Protein AF-A0A366HBF9-F1 (afdb_monomer)

Secondary structure (DSSP, 8-state):
--THHHHHHHT--------------HHHHHHHHHHHHHHHHHHHHHHHHHHHIIIIIS--HHHHHHHHHH---SS-HHHHHHHHHHHHHHHHHHHHHTTTHHHHHHHHHHHHHHHHHHHHHH-GGGGG-TTSHHHHHHHHHHHHHHHHSS-GGG--

Nearest PDB structures (foldseek):
  7f73-assembly1_B  TM=4.034E-01  e=8.571E+00  Anaplasma marginale
  6h7w-assembly1_B  TM=2.032E-01  e=6.345E+00  Thermochaetoides thermophila DSM 1495

Structure (mmCIF, N/CA/C/O backbone):
data_AF-A0A366HBF9-F1
#
_entry.id   AF-A0A366HBF9-F1
#
loop_
_atom_site.group_PDB
_atom_site.id
_atom_site.type_symbol
_atom_site.label_atom_id
_atom_site.label_alt_id
_atom_site.label_comp_id
_atom_site.label_asym_id
_atom_site.label_entity_id
_atom_site.label_seq_id
_atom_site.pdbx_PDB_ins_code
_atom_site.Cartn_x
_atom_site.Cartn_y
_atom_site.Cartn_z
_atom_site.occupancy
_atom_site.B_iso_or_equiv
_atom_site.auth_seq_id
_atom_site.auth_comp_id
_atom_site.auth_asym_id
_atom_site.auth_atom_id
_atom_site.pdbx_PDB_model_num
ATOM 1 N N . MET A 1 1 ? -0.255 -16.931 74.070 1.00 48.09 1 MET A N 1
ATOM 2 C CA . MET A 1 1 ? -0.529 -16.199 72.813 1.00 48.09 1 MET A CA 1
ATOM 3 C C . MET A 1 1 ? 0.127 -16.975 71.687 1.00 48.09 1 MET A C 1
ATOM 5 O O . MET A 1 1 ? 1.328 -17.180 71.747 1.00 48.09 1 MET A O 1
ATOM 9 N N . ASN A 1 2 ? -0.665 -17.539 70.773 1.00 42.59 2 ASN A N 1
ATOM 10 C CA . ASN A 1 2 ? -0.193 -18.526 69.800 1.00 42.59 2 ASN A CA 1
ATOM 11 C C . ASN A 1 2 ? 0.213 -17.827 68.491 1.00 42.59 2 ASN A C 1
ATOM 13 O O . ASN A 1 2 ? -0.637 -17.283 67.788 1.00 42.59 2 ASN A O 1
ATOM 17 N N . THR A 1 3 ? 1.511 -17.844 68.185 1.00 51.62 3 THR A N 1
ATOM 18 C CA . THR A 1 3 ? 2.167 -17.200 67.029 1.00 51.62 3 THR A CA 1
ATOM 19 C C . THR A 1 3 ? 1.654 -17.707 65.672 1.00 51.62 3 THR A C 1
ATOM 21 O O . THR A 1 3 ? 1.837 -17.057 64.646 1.00 51.62 3 THR A O 1
ATOM 24 N N . ASN A 1 4 ? 0.921 -18.822 65.663 1.00 50.19 4 ASN A N 1
ATOM 25 C CA . ASN A 1 4 ? 0.433 -19.472 64.447 1.00 50.19 4 ASN A CA 1
ATOM 26 C C . ASN A 1 4 ? -0.836 -18.831 63.855 1.00 50.19 4 ASN A C 1
ATOM 28 O O . ASN A 1 4 ? -1.196 -19.136 62.722 1.00 50.19 4 ASN A O 1
ATOM 32 N N . ALA A 1 5 ? -1.507 -17.927 64.581 1.00 47.62 5 ALA A N 1
ATOM 33 C CA . ALA A 1 5 ? -2.714 -17.253 64.087 1.00 47.62 5 ALA A CA 1
ATOM 34 C C . ALA A 1 5 ? -2.418 -16.062 63.153 1.00 47.62 5 ALA A C 1
ATOM 36 O O . ALA A 1 5 ? -3.281 -15.667 62.376 1.00 47.62 5 ALA A O 1
ATOM 37 N N . ILE A 1 6 ? -1.205 -15.496 63.197 1.00 48.50 6 ILE A N 1
ATOM 38 C CA . ILE A 1 6 ? -0.835 -14.324 62.381 1.00 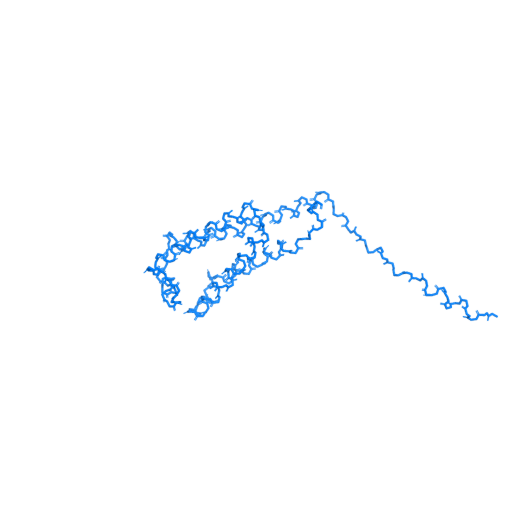48.50 6 ILE A CA 1
ATOM 39 C C . ILE A 1 6 ? -0.364 -14.751 60.978 1.00 48.50 6 ILE A C 1
ATOM 41 O O . ILE A 1 6 ? -0.597 -14.040 60.004 1.00 48.50 6 ILE A O 1
ATOM 45 N N . ALA A 1 7 ? 0.221 -15.947 60.844 1.00 44.34 7 ALA A N 1
ATOM 46 C CA . ALA A 1 7 ? 0.719 -16.454 59.563 1.00 44.34 7 ALA A CA 1
ATOM 47 C C . ALA A 1 7 ? -0.397 -16.933 58.612 1.00 44.34 7 ALA A C 1
ATOM 49 O O . ALA A 1 7 ? -0.276 -16.778 57.400 1.00 44.34 7 ALA A O 1
ATOM 50 N N . ALA A 1 8 ? -1.508 -17.461 59.139 1.00 44.59 8 ALA A N 1
ATOM 51 C CA . ALA A 1 8 ? -2.612 -17.963 58.315 1.00 44.59 8 ALA A CA 1
ATOM 52 C C . ALA A 1 8 ? -3.446 -16.841 57.664 1.00 44.59 8 ALA A C 1
ATOM 54 O O . ALA A 1 8 ? -3.988 -17.022 56.576 1.00 44.59 8 ALA A O 1
ATOM 55 N N . THR A 1 9 ? -3.509 -15.661 58.286 1.00 47.75 9 THR A N 1
ATOM 56 C CA . THR A 1 9 ? -4.274 -14.513 57.767 1.00 47.75 9 THR A CA 1
ATOM 57 C C . THR A 1 9 ? -3.522 -13.766 56.658 1.00 47.75 9 THR A C 1
ATOM 59 O O . THR A 1 9 ? -4.147 -13.134 55.812 1.00 47.75 9 THR A O 1
ATOM 62 N N . ALA A 1 10 ? -2.189 -13.875 56.606 1.00 46.72 10 ALA A N 1
ATOM 63 C CA . ALA A 1 10 ? -1.359 -13.216 55.594 1.00 46.72 10 ALA A CA 1
ATOM 64 C C . ALA A 1 10 ? -1.283 -13.975 54.251 1.00 46.72 10 ALA A C 1
ATOM 66 O O . ALA A 1 10 ? -0.898 -13.387 53.245 1.00 46.72 10 ALA A O 1
ATOM 67 N N . MET A 1 11 ? -1.664 -15.259 54.207 1.00 43.88 11 MET A N 1
ATOM 68 C CA . MET A 1 11 ? -1.583 -16.099 52.997 1.00 43.88 11 MET A CA 1
ATOM 69 C C . MET A 1 11 ? -2.905 -16.218 52.217 1.00 43.88 11 MET A C 1
ATOM 71 O O . MET A 1 11 ? -2.942 -16.896 51.196 1.00 43.88 11 MET A O 1
ATOM 75 N N . ASN A 1 12 ? -3.972 -15.547 52.667 1.00 46.94 12 ASN A N 1
ATOM 76 C CA . ASN A 1 12 ? -5.286 -15.532 52.007 1.00 46.94 12 ASN A CA 1
ATOM 77 C C . ASN A 1 12 ? -5.614 -14.202 51.308 1.00 46.94 12 ASN A C 1
ATOM 79 O O . ASN A 1 12 ? -6.750 -13.991 50.886 1.00 46.94 12 ASN A O 1
ATOM 83 N N . ALA A 1 13 ? -4.633 -13.310 51.148 1.00 50.41 13 ALA A N 1
ATOM 84 C CA . ALA A 1 13 ? -4.757 -12.213 50.201 1.00 50.41 13 ALA A CA 1
ATOM 85 C C . ALA A 1 13 ? -4.654 -12.805 48.789 1.00 50.41 13 ALA A C 1
ATOM 87 O O . ALA A 1 13 ? -3.564 -12.942 48.233 1.00 50.41 13 ALA A O 1
ATOM 88 N N . ALA A 1 14 ? -5.797 -13.215 48.234 1.00 53.38 14 ALA A N 1
ATOM 89 C CA . ALA A 1 14 ? -5.928 -13.388 46.797 1.00 53.38 14 ALA A CA 1
ATOM 90 C C . ALA A 1 14 ? -5.321 -12.144 46.123 1.00 53.38 14 ALA A C 1
ATOM 92 O O . ALA A 1 14 ? -5.576 -11.033 46.598 1.00 53.38 14 ALA A O 1
ATOM 93 N N . PRO A 1 15 ? -4.493 -12.294 45.073 1.00 51.97 15 PRO A N 1
ATOM 94 C CA . PRO A 1 15 ? -4.089 -11.141 44.291 1.00 51.97 15 PRO A CA 1
ATOM 95 C C . PRO A 1 15 ? -5.376 -10.468 43.831 1.00 51.97 15 PRO A C 1
ATOM 97 O O . PRO A 1 15 ? -6.222 -11.121 43.213 1.00 51.97 15 PRO A O 1
ATOM 100 N N . ASP A 1 16 ? -5.534 -9.208 44.224 1.00 51.53 16 ASP A N 1
ATOM 101 C CA . ASP A 1 16 ? -6.616 -8.335 43.800 1.00 51.53 16 ASP A CA 1
ATOM 102 C C . ASP A 1 16 ? -6.640 -8.369 42.267 1.00 51.53 16 ASP A C 1
ATOM 104 O O . ASP A 1 16 ? -5.788 -7.798 41.583 1.00 51.53 16 ASP A O 1
ATOM 108 N N . THR A 1 17 ? -7.514 -9.221 41.737 1.00 55.22 17 THR A N 1
ATOM 109 C CA . THR A 1 17 ? -7.653 -9.519 40.308 1.00 55.22 17 THR A CA 1
ATOM 110 C C . THR A 1 17 ? -8.713 -8.620 39.691 1.00 55.22 17 THR A C 1
ATOM 112 O O . THR A 1 17 ? -9.089 -8.816 38.540 1.00 55.22 17 THR A O 1
ATOM 115 N N . ASP A 1 18 ? -9.097 -7.563 40.406 1.00 50.50 18 ASP A N 1
ATOM 116 C CA . ASP A 1 18 ? -9.844 -6.432 39.886 1.00 50.50 18 ASP A CA 1
ATOM 117 C C . ASP A 1 18 ? -8.880 -5.445 39.213 1.00 50.50 18 ASP A C 1
ATOM 119 O O . ASP A 1 18 ? -8.879 -4.241 39.473 1.00 50.50 18 ASP A O 1
ATOM 123 N N . ALA A 1 19 ? -8.047 -5.947 38.291 1.00 53.59 19 ALA A N 1
ATOM 124 C CA . ALA A 1 19 ? -7.503 -5.071 37.265 1.00 53.59 19 ALA A CA 1
ATOM 125 C C . ALA A 1 19 ? -8.725 -4.462 36.563 1.00 53.59 19 ALA A C 1
ATOM 127 O O . ALA A 1 19 ? -9.506 -5.224 35.987 1.00 53.59 19 ALA A O 1
ATOM 128 N N . PRO A 1 20 ? -8.950 -3.137 36.633 1.00 47.50 20 PRO A N 1
ATOM 129 C CA . PRO A 1 20 ? -10.169 -2.544 36.116 1.00 47.50 20 PRO A CA 1
ATOM 130 C C . PRO A 1 20 ? -10.244 -2.869 34.630 1.00 47.50 20 PRO A C 1
ATOM 132 O O . PRO A 1 20 ? -9.469 -2.351 33.822 1.00 47.50 20 PRO A O 1
ATOM 135 N N . THR A 1 21 ? -11.158 -3.764 34.257 1.00 58.03 21 THR A N 1
ATOM 136 C CA . THR A 1 21 ? -11.488 -4.014 32.863 1.00 58.03 21 THR A CA 1
ATOM 137 C C . THR A 1 21 ? -12.126 -2.732 32.366 1.00 58.03 21 THR A C 1
ATOM 139 O O . THR A 1 21 ? -13.309 -2.488 32.580 1.00 58.03 21 THR A O 1
ATOM 142 N N . HIS A 1 22 ? -11.312 -1.848 31.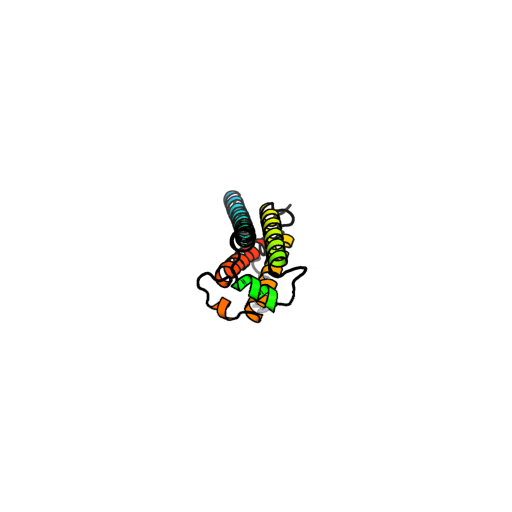791 1.00 61.56 22 HIS A N 1
ATOM 143 C CA . HIS A 1 22 ? -11.758 -0.561 31.283 1.00 61.56 22 HIS A CA 1
ATOM 144 C C . HIS A 1 22 ? -12.740 -0.817 30.134 1.00 61.56 22 HIS A C 1
ATOM 146 O O . HIS A 1 22 ? -12.350 -1.018 28.983 1.00 61.56 22 HIS A O 1
ATOM 152 N N . HIS A 1 23 ? -14.031 -0.892 30.460 1.00 71.88 23 HIS A N 1
ATOM 153 C CA . HIS A 1 23 ? -15.094 -1.107 29.493 1.00 71.88 23 HIS A CA 1
ATOM 154 C C . HIS A 1 23 ? -15.199 0.145 28.621 1.00 71.88 23 HIS A C 1
ATOM 156 O O . HIS A 1 23 ? -15.715 1.174 29.048 1.00 71.88 23 HIS A O 1
ATOM 162 N N . LEU A 1 24 ? -14.671 0.058 27.400 1.00 77.31 24 LEU A N 1
ATOM 163 C CA . LEU A 1 24 ? -14.761 1.124 26.406 1.00 77.31 24 LEU A CA 1
ATOM 164 C C . LEU A 1 24 ? -16.232 1.483 26.151 1.00 77.31 24 LEU A C 1
ATOM 166 O O . LEU A 1 24 ? -17.062 0.616 25.865 1.00 77.31 24 LEU A O 1
ATOM 170 N N . THR A 1 25 ? -16.543 2.770 26.213 1.00 85.38 25 THR A N 1
ATOM 171 C CA . THR A 1 25 ? -17.852 3.328 25.881 1.00 85.38 25 THR A CA 1
ATOM 172 C C . THR A 1 25 ? -18.166 3.147 24.393 1.00 85.38 25 THR A C 1
ATOM 174 O O . THR A 1 25 ? -17.282 3.057 23.537 1.00 85.38 25 THR A O 1
ATOM 177 N N . SER A 1 26 ? -19.452 3.167 24.030 1.00 81.06 26 SER A N 1
ATOM 178 C CA . SER A 1 26 ? -19.892 3.085 22.627 1.00 81.06 26 SER A CA 1
ATOM 179 C C . SER A 1 26 ? -19.306 4.195 21.737 1.00 81.06 26 SER A C 1
ATOM 181 O O . SER A 1 26 ? -19.173 4.012 20.526 1.00 81.06 26 SER A O 1
ATOM 183 N N . GLY A 1 27 ? -18.971 5.353 22.320 1.00 81.31 27 GLY A N 1
ATOM 184 C CA . GLY A 1 27 ? -18.306 6.456 21.625 1.00 81.31 27 GLY A CA 1
ATOM 185 C C . GLY A 1 27 ? -16.851 6.132 21.286 1.00 81.31 27 GLY A C 1
ATOM 186 O O . GLY A 1 27 ? -16.440 6.293 20.135 1.00 81.31 27 GLY A O 1
ATOM 187 N N . GLU A 1 28 ? -16.104 5.597 22.252 1.00 83.06 28 GLU A N 1
ATOM 188 C CA . GLU A 1 28 ? -14.712 5.167 22.071 1.00 83.06 28 GLU A CA 1
ATOM 189 C C . GLU A 1 28 ? -14.607 4.022 21.056 1.00 83.06 28 GLU A C 1
ATOM 191 O O . GLU A 1 28 ? -13.754 4.061 20.169 1.00 83.06 28 GLU A O 1
ATOM 196 N N . TRP A 1 29 ? -15.543 3.064 21.084 1.00 80.62 29 TRP A N 1
ATOM 197 C CA . TRP A 1 29 ? -15.628 1.998 20.077 1.00 80.62 29 TRP A CA 1
ATOM 198 C C . TRP A 1 29 ? -15.757 2.533 18.653 1.00 80.62 29 TRP A C 1
ATOM 200 O O . TRP A 1 29 ? -15.031 2.108 17.749 1.00 80.62 29 TRP A O 1
ATOM 210 N N . LYS A 1 30 ? -16.669 3.488 18.439 1.00 84.19 30 LYS A N 1
ATOM 211 C CA . LYS A 1 30 ? -16.858 4.116 17.125 1.00 84.19 30 LYS A CA 1
ATOM 212 C C . LYS A 1 30 ? -15.609 4.882 16.697 1.00 84.19 30 LYS A C 1
ATOM 214 O O . LYS A 1 30 ? -15.225 4.797 15.533 1.00 84.19 30 LYS A O 1
ATOM 219 N N . ALA A 1 31 ? -14.974 5.612 17.613 1.00 82.62 31 ALA A N 1
ATOM 220 C CA . ALA A 1 31 ? -13.757 6.364 17.325 1.00 82.62 31 ALA A CA 1
ATOM 221 C C . ALA A 1 31 ? -12.615 5.438 16.882 1.00 82.62 31 ALA A C 1
ATOM 223 O O . ALA A 1 31 ? -12.022 5.652 15.824 1.00 82.62 31 ALA A O 1
ATOM 224 N N . LEU A 1 32 ? -12.367 4.359 17.624 1.00 83.81 32 LEU A N 1
ATOM 225 C CA . LEU A 1 32 ? -11.316 3.406 17.285 1.00 83.81 32 LEU A CA 1
ATOM 226 C C . LEU A 1 32 ? -11.593 2.667 15.968 1.00 83.81 32 LEU A C 1
ATOM 228 O O . LEU A 1 32 ? -10.685 2.479 15.157 1.00 83.81 32 LEU A O 1
ATOM 232 N N . HIS A 1 33 ? -12.852 2.305 15.705 1.00 83.44 33 HIS A N 1
ATOM 233 C CA . HIS A 1 33 ? -13.231 1.718 14.422 1.00 83.44 33 HIS A CA 1
ATOM 234 C C . HIS A 1 33 ? -12.946 2.675 13.255 1.00 83.44 33 HIS A C 1
ATOM 236 O O . HIS A 1 33 ? -12.399 2.257 12.235 1.00 83.44 33 HIS A O 1
ATOM 242 N N . ARG A 1 34 ? -13.245 3.973 13.411 1.00 84.44 34 ARG A N 1
ATOM 243 C CA . ARG A 1 34 ? -12.926 4.994 12.397 1.00 84.44 34 ARG A CA 1
ATOM 244 C C . ARG A 1 34 ? -11.424 5.121 12.164 1.00 84.44 34 ARG A C 1
ATOM 246 O O . ARG A 1 34 ? -11.022 5.223 11.011 1.00 84.44 34 ARG A O 1
ATOM 253 N N . ILE A 1 35 ? -10.608 5.068 13.219 1.00 85.62 35 ILE A N 1
ATOM 254 C CA . ILE A 1 35 ? -9.140 5.096 13.107 1.00 85.62 35 ILE A CA 1
ATOM 255 C C . ILE A 1 35 ? -8.641 3.879 12.325 1.00 85.62 35 ILE A C 1
ATOM 257 O O . ILE A 1 35 ? -7.847 4.030 11.400 1.00 85.62 35 ILE A O 1
ATOM 261 N N . LYS A 1 36 ? -9.151 2.681 12.631 1.00 83.25 36 LYS A N 1
ATOM 262 C CA . LYS A 1 36 ? -8.797 1.457 11.903 1.00 83.25 36 LYS A CA 1
ATOM 263 C C . LYS A 1 36 ? -9.165 1.549 10.418 1.00 83.25 36 LYS A C 1
ATOM 265 O O . LYS A 1 36 ? -8.354 1.204 9.561 1.00 83.25 36 LYS A O 1
ATOM 270 N N . VAL A 1 37 ? -10.373 2.025 10.105 1.00 84.50 37 VAL A N 1
ATOM 271 C CA . VAL A 1 37 ? -10.820 2.216 8.716 1.00 84.50 37 VAL A CA 1
ATOM 272 C C . VAL A 1 37 ? -9.954 3.256 8.007 1.00 84.50 37 VAL A C 1
ATOM 274 O O . VAL A 1 37 ? -9.506 3.001 6.894 1.00 84.50 37 VAL A O 1
ATOM 277 N N . ALA A 1 38 ? -9.662 4.387 8.651 1.00 84.88 38 ALA A N 1
ATOM 278 C CA . ALA A 1 38 ? -8.777 5.413 8.106 1.00 84.88 38 ALA A CA 1
ATOM 279 C C . ALA A 1 38 ? -7.373 4.859 7.818 1.00 84.88 38 ALA A C 1
ATOM 281 O O . ALA A 1 38 ? -6.878 5.037 6.712 1.00 84.88 38 ALA A O 1
ATOM 282 N N . ALA A 1 39 ? -6.771 4.114 8.751 1.00 84.88 39 ALA A N 1
ATOM 283 C CA . ALA A 1 39 ? -5.470 3.477 8.550 1.00 84.88 39 ALA A CA 1
ATOM 284 C C . ALA A 1 39 ? -5.479 2.517 7.347 1.00 84.88 39 ALA A C 1
ATOM 286 O O . ALA A 1 39 ? -4.575 2.548 6.514 1.00 84.88 39 ALA A O 1
ATOM 287 N N . ARG A 1 40 ? -6.533 1.703 7.207 1.00 85.06 40 ARG A N 1
ATOM 288 C CA . ARG A 1 40 ? -6.705 0.783 6.074 1.00 85.06 40 ARG A CA 1
ATOM 289 C C . ARG A 1 40 ? -6.839 1.524 4.742 1.00 85.06 40 ARG A C 1
ATOM 291 O O . ARG A 1 40 ? -6.217 1.132 3.758 1.00 85.06 40 ARG A O 1
ATOM 298 N N . LEU A 1 41 ? -7.640 2.588 4.713 1.00 87.25 41 LEU A N 1
ATOM 299 C CA . LEU A 1 41 ? -7.809 3.421 3.524 1.00 87.25 41 LEU A CA 1
ATOM 300 C C . LEU A 1 41 ? -6.497 4.105 3.134 1.00 87.25 41 LEU A C 1
ATOM 302 O O . LEU A 1 41 ? -6.168 4.113 1.953 1.00 87.25 41 LEU A O 1
ATOM 306 N N . SER A 1 42 ? -5.722 4.599 4.102 1.00 86.06 42 SER A N 1
ATOM 307 C CA . SER A 1 42 ? -4.404 5.188 3.853 1.00 86.06 42 SER A CA 1
ATOM 308 C C . SER A 1 42 ? -3.430 4.184 3.237 1.00 86.06 42 SER A C 1
ATOM 310 O O . SER A 1 42 ? -2.790 4.509 2.241 1.00 86.06 42 SER A O 1
ATOM 312 N N . ILE A 1 43 ? -3.356 2.953 3.766 1.00 84.94 43 ILE A N 1
ATOM 313 C CA . ILE A 1 43 ? -2.524 1.887 3.176 1.00 84.94 43 ILE A CA 1
ATOM 314 C C . ILE A 1 43 ? -2.926 1.652 1.719 1.00 84.94 43 ILE A C 1
ATOM 316 O O . ILE A 1 43 ? -2.083 1.690 0.826 1.00 84.94 43 ILE A O 1
ATOM 320 N N . GLY A 1 44 ? -4.217 1.423 1.472 1.00 87.19 44 GLY A N 1
ATOM 321 C CA . GLY A 1 44 ? -4.698 1.126 0.128 1.00 87.19 44 GLY A CA 1
ATOM 322 C C . GLY A 1 44 ? -4.495 2.284 -0.853 1.00 87.19 44 GLY A C 1
ATOM 323 O O . GLY A 1 44 ? -4.116 2.050 -1.997 1.00 87.19 44 GLY A O 1
ATOM 324 N N . LEU A 1 45 ? -4.657 3.530 -0.399 1.00 88.88 45 LEU A N 1
ATOM 325 C CA . LEU A 1 45 ? -4.413 4.720 -1.211 1.00 88.88 45 LEU A CA 1
ATOM 326 C C . LEU A 1 45 ? -2.944 4.837 -1.630 1.00 88.88 45 LEU A C 1
ATOM 328 O O . LEU A 1 45 ? -2.676 5.120 -2.795 1.00 88.88 45 LEU A O 1
ATOM 332 N N . VAL A 1 46 ? -2.001 4.585 -0.715 1.00 88.62 46 VAL A N 1
ATOM 333 C CA . VAL A 1 46 ? -0.564 4.569 -1.039 1.00 88.62 46 VAL A CA 1
ATOM 334 C C . VAL A 1 46 ? -0.271 3.509 -2.097 1.00 88.62 46 VAL A C 1
ATOM 336 O O . VAL A 1 46 ? 0.416 3.802 -3.068 1.00 88.62 46 VAL A O 1
ATOM 339 N N . TRP A 1 47 ? -0.845 2.313 -1.966 1.00 89.75 47 TRP A N 1
ATOM 340 C CA . TRP A 1 47 ? -0.696 1.240 -2.954 1.00 89.75 47 TRP A CA 1
ATOM 341 C C . TRP A 1 47 ? -1.229 1.615 -4.338 1.00 89.75 47 TRP A C 1
ATOM 343 O O . TRP A 1 47 ? -0.551 1.397 -5.342 1.00 89.75 47 TRP A O 1
ATOM 353 N N . VAL A 1 48 ? -2.415 2.225 -4.399 1.00 90.62 48 VAL A N 1
ATOM 354 C CA . VAL A 1 48 ? -2.984 2.717 -5.660 1.00 90.62 48 VAL A CA 1
ATOM 355 C C . VAL A 1 48 ? -2.100 3.804 -6.260 1.00 90.62 48 VAL A C 1
ATOM 357 O O . VAL A 1 48 ? -1.797 3.754 -7.449 1.00 90.62 48 VAL A O 1
ATOM 360 N N . TRP A 1 49 ? -1.654 4.765 -5.453 1.00 90.06 49 TRP A N 1
ATOM 361 C CA . TRP A 1 49 ? -0.829 5.871 -5.925 1.00 90.06 49 TRP A CA 1
ATOM 362 C C . TRP A 1 49 ? 0.528 5.394 -6.450 1.00 90.06 49 TRP A C 1
ATOM 364 O O . TRP A 1 49 ? 0.911 5.736 -7.565 1.00 90.06 49 TRP A O 1
ATOM 374 N N . GLU A 1 50 ? 1.224 4.550 -5.689 1.00 87.06 50 GLU A N 1
ATOM 375 C CA . GLU A 1 50 ? 2.527 3.975 -6.038 1.00 87.06 50 GLU A CA 1
ATOM 376 C C . GLU A 1 50 ? 2.458 2.981 -7.201 1.00 87.06 50 GLU A C 1
ATOM 378 O O . GLU A 1 50 ? 3.454 2.767 -7.894 1.00 87.06 50 GLU A O 1
ATOM 383 N N . GLY A 1 51 ? 1.312 2.339 -7.418 1.00 88.62 51 GLY A N 1
ATOM 384 C CA . GLY A 1 51 ? 1.079 1.510 -8.596 1.00 88.62 51 GLY A CA 1
ATOM 385 C C . GLY A 1 51 ? 0.799 2.346 -9.839 1.00 88.62 51 GLY A C 1
ATOM 386 O O . GLY A 1 51 ? 1.389 2.123 -10.892 1.00 88.62 51 GLY A O 1
ATOM 387 N N . LEU A 1 52 ? -0.072 3.343 -9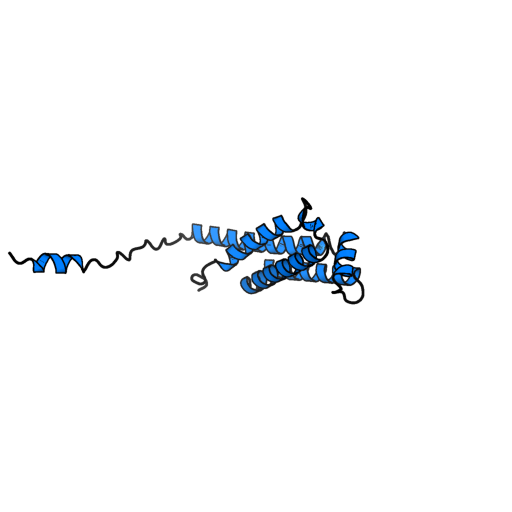.711 1.00 89.81 52 LEU A N 1
ATOM 388 C CA . LEU A 1 52 ? -0.573 4.104 -10.845 1.00 89.81 52 LEU A CA 1
ATOM 389 C C . LEU A 1 52 ? 0.424 5.166 -11.321 1.00 89.81 52 LEU A C 1
ATOM 391 O O . LEU A 1 52 ? 0.795 5.188 -12.494 1.00 89.81 52 LEU A O 1
ATOM 395 N N . MET A 1 53 ? 0.867 6.050 -10.426 1.00 90.00 53 MET A N 1
ATOM 396 C CA . MET A 1 53 ? 1.642 7.229 -10.814 1.00 90.00 53 MET A CA 1
ATOM 397 C C . MET A 1 53 ? 3.056 6.875 -11.268 1.00 90.00 53 MET A C 1
ATOM 399 O O . MET A 1 53 ? 3.360 7.089 -12.440 1.00 90.00 53 MET A O 1
ATOM 403 N N . PRO A 1 54 ? 3.926 6.303 -10.419 1.00 83.88 54 PRO A N 1
ATOM 404 C CA . PRO A 1 54 ? 5.325 6.143 -10.781 1.00 83.88 54 PRO A CA 1
ATOM 405 C C . PRO A 1 54 ? 5.597 4.926 -11.670 1.00 83.88 54 PRO A C 1
ATOM 407 O O . PRO A 1 54 ? 6.727 4.792 -12.111 1.00 83.88 54 PRO A O 1
ATOM 410 N N . LYS A 1 55 ? 4.628 4.026 -11.910 1.00 85.81 55 LYS A N 1
ATOM 411 C CA . LYS A 1 55 ? 4.869 2.780 -12.672 1.00 85.81 55 LYS A CA 1
ATOM 412 C C . LYS A 1 55 ? 4.043 2.645 -13.941 1.00 85.81 55 LYS A C 1
ATOM 414 O O . LYS A 1 55 ? 4.531 2.056 -14.898 1.00 85.81 55 LYS A O 1
ATOM 419 N N . MET A 1 56 ? 2.828 3.194 -13.973 1.00 87.56 56 MET A N 1
ATOM 420 C CA . MET A 1 56 ? 1.985 3.145 -15.172 1.00 87.56 56 MET A CA 1
ATOM 421 C C . ME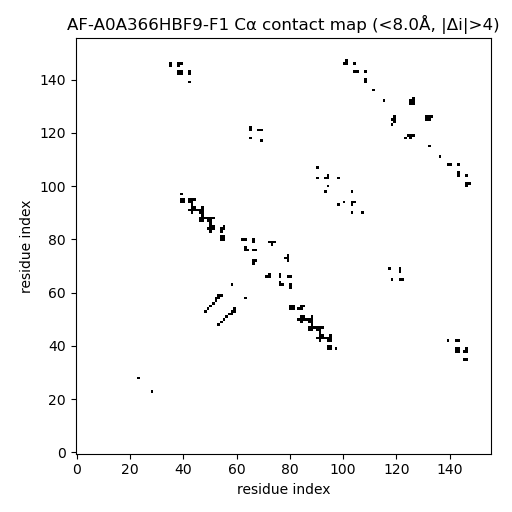T A 1 56 ? 1.995 4.468 -15.939 1.00 87.56 56 MET A C 1
ATOM 423 O O . MET A 1 56 ? 2.140 4.450 -17.156 1.00 87.56 56 MET A O 1
ATOM 427 N N . LEU A 1 57 ? 1.835 5.607 -15.254 1.00 87.00 57 LEU A N 1
ATOM 428 C CA . LEU A 1 57 ? 1.672 6.908 -15.916 1.00 87.00 57 LEU A CA 1
ATOM 429 C C . LEU A 1 57 ? 2.992 7.649 -16.150 1.00 87.00 57 LEU A C 1
ATOM 431 O O . LEU A 1 57 ? 3.192 8.209 -17.223 1.00 87.00 57 LEU A O 1
ATOM 435 N N . PHE A 1 58 ? 3.890 7.645 -15.164 1.00 86.94 58 PHE A N 1
ATOM 436 C CA . PHE A 1 58 ? 5.158 8.378 -15.205 1.00 86.94 58 PHE A CA 1
ATOM 437 C C . PHE A 1 58 ? 6.340 7.512 -14.740 1.00 86.94 58 PHE A C 1
ATOM 439 O O . PHE A 1 58 ? 6.996 7.842 -13.746 1.00 86.94 58 PHE A O 1
ATOM 446 N N . PRO A 1 59 ? 6.623 6.389 -15.424 1.00 83.69 59 PRO A N 1
ATOM 447 C CA . PRO A 1 59 ? 7.782 5.572 -15.103 1.00 83.69 59 PRO A CA 1
ATOM 448 C C . PRO A 1 59 ? 9.095 6.298 -15.416 1.00 83.69 59 PRO A C 1
ATOM 450 O O . PRO A 1 59 ? 9.241 6.966 -16.439 1.00 83.69 59 PRO A O 1
ATOM 453 N N . ASN A 1 60 ? 10.065 6.159 -14.512 1.00 82.81 60 ASN A N 1
ATOM 454 C CA . ASN A 1 60 ? 11.402 6.739 -14.637 1.00 82.81 60 ASN A CA 1
ATOM 455 C C . ASN A 1 60 ? 12.393 5.682 -15.161 1.00 82.81 60 ASN A C 1
ATOM 457 O O . ASN A 1 60 ? 12.335 4.523 -14.749 1.00 82.81 60 ASN A O 1
ATOM 461 N N . ALA A 1 61 ? 13.347 6.094 -16.001 1.00 83.44 61 ALA A N 1
ATOM 462 C CA . ALA A 1 61 ? 14.443 5.262 -16.499 1.00 83.44 61 ALA A CA 1
ATOM 463 C C . ALA A 1 61 ? 15.191 4.507 -15.385 1.00 83.44 61 ALA A C 1
ATOM 465 O O . ALA A 1 61 ? 15.536 3.340 -15.560 1.00 83.44 61 ALA A O 1
ATOM 466 N N . THR A 1 62 ? 15.366 5.124 -14.213 1.00 79.38 62 THR A N 1
ATOM 467 C CA . THR A 1 62 ? 15.986 4.469 -13.050 1.00 79.38 62 THR A CA 1
ATOM 468 C C . THR A 1 62 ? 15.207 3.231 -12.594 1.00 79.38 62 THR A C 1
ATOM 470 O O . THR A 1 62 ? 15.810 2.228 -12.223 1.00 79.38 62 THR A O 1
ATOM 473 N N . GLN A 1 63 ? 13.872 3.253 -12.659 1.00 78.31 63 GLN A N 1
ATOM 474 C CA . GLN A 1 63 ? 13.045 2.109 -12.261 1.00 78.31 63 GLN A CA 1
ATOM 475 C C . GLN A 1 63 ? 13.112 0.971 -13.279 1.00 78.31 63 GLN A C 1
ATOM 477 O O . GLN A 1 63 ? 13.135 -0.197 -12.894 1.00 78.31 63 GLN A O 1
ATOM 482 N N . PHE A 1 64 ? 13.192 1.290 -14.571 1.00 84.00 64 PHE A N 1
ATOM 483 C CA . PHE A 1 64 ? 13.422 0.269 -15.592 1.00 84.00 64 PHE A CA 1
ATOM 484 C C . PHE A 1 64 ? 14.781 -0.400 -15.404 1.00 84.00 64 PHE A C 1
ATOM 486 O O . PHE A 1 64 ? 14.877 -1.622 -15.484 1.00 84.00 64 PHE A O 1
ATOM 493 N N . GLU A 1 65 ? 15.813 0.377 -15.077 1.00 83.31 65 GLU A N 1
ATOM 494 C CA . GLU A 1 65 ? 17.140 -0.161 -14.788 1.00 83.31 65 GLU A CA 1
ATOM 495 C C . GLU A 1 65 ? 17.151 -1.000 -13.498 1.00 83.31 65 GLU A C 1
ATOM 497 O O . GLU A 1 65 ? 17.771 -2.060 -13.470 1.00 83.31 65 GLU A O 1
ATOM 502 N N . MET A 1 66 ? 16.396 -0.610 -12.463 1.00 80.19 66 MET A N 1
ATOM 503 C CA . MET A 1 66 ? 16.167 -1.437 -11.266 1.00 80.19 66 MET A CA 1
ATOM 504 C C . MET A 1 66 ? 15.566 -2.805 -11.626 1.00 80.19 66 MET A C 1
ATOM 506 O O . MET A 1 66 ? 16.087 -3.837 -11.203 1.00 80.19 66 MET A O 1
ATOM 510 N N . VAL A 1 67 ? 14.501 -2.829 -12.436 1.00 83.31 67 VAL A N 1
ATOM 511 C CA . VAL A 1 67 ? 13.857 -4.077 -12.890 1.00 83.31 67 VAL A CA 1
ATOM 512 C C . VAL A 1 67 ? 14.784 -4.886 -13.798 1.00 83.31 67 VAL A C 1
ATOM 514 O O . VAL A 1 67 ? 14.844 -6.108 -13.706 1.00 83.31 67 VAL A O 1
ATOM 517 N N . ARG A 1 68 ? 15.562 -4.225 -14.654 1.00 86.06 68 ARG A N 1
ATOM 518 C CA . ARG A 1 68 ? 16.531 -4.896 -15.521 1.00 86.06 68 ARG A CA 1
ATOM 519 C C . ARG A 1 68 ? 17.633 -5.577 -14.707 1.00 86.06 68 ARG A C 1
ATOM 521 O O . ARG A 1 68 ? 17.953 -6.734 -14.974 1.00 86.06 68 ARG A O 1
ATOM 528 N N . ARG A 1 69 ? 18.185 -4.880 -13.707 1.00 83.25 69 ARG A N 1
ATOM 529 C CA . ARG A 1 69 ? 19.244 -5.384 -12.815 1.00 83.25 69 ARG A CA 1
ATOM 530 C C . ARG A 1 69 ? 18.767 -6.469 -11.863 1.00 83.25 69 ARG A C 1
ATOM 532 O O . ARG A 1 69 ? 19.569 -7.316 -11.486 1.00 83.25 69 ARG A O 1
ATOM 539 N N . SER A 1 70 ? 17.488 -6.467 -11.485 1.00 80.06 70 SER A N 1
ATOM 540 C CA . SER A 1 70 ? 16.933 -7.516 -10.625 1.00 80.06 70 SER A CA 1
ATOM 541 C C . SER A 1 70 ? 16.941 -8.893 -11.297 1.00 80.06 70 SER A C 1
ATOM 543 O O . SER A 1 70 ? 16.913 -9.911 -10.610 1.00 80.06 70 SER A O 1
ATOM 545 N N . GLY A 1 71 ? 16.946 -8.937 -12.637 1.00 81.31 71 GLY A N 1
ATOM 546 C CA . GLY A 1 71 ? 16.809 -10.170 -13.414 1.00 81.31 71 GLY A CA 1
ATOM 547 C C . GLY A 1 71 ? 15.433 -10.836 -13.283 1.00 81.31 71 GLY A C 1
ATOM 548 O O . GLY A 1 71 ? 15.224 -11.912 -13.834 1.00 81.31 71 GLY A O 1
ATOM 549 N N . TRP A 1 72 ? 14.497 -10.213 -12.561 1.00 80.88 72 TRP A N 1
ATOM 550 C CA . TRP A 1 72 ? 13.143 -10.705 -12.312 1.00 80.88 72 TRP A CA 1
ATOM 551 C C . TRP A 1 72 ? 12.156 -9.938 -13.189 1.00 80.88 72 TRP A C 1
ATOM 553 O O . TRP A 1 72 ? 11.398 -9.092 -12.716 1.00 80.88 72 TRP A O 1
ATOM 563 N N . TRP A 1 73 ? 12.195 -10.221 -14.488 1.00 85.44 73 TRP A N 1
ATOM 564 C CA . TRP A 1 73 ? 11.282 -9.642 -15.466 1.00 85.44 73 TRP A CA 1
ATOM 565 C C . TRP A 1 73 ? 10.847 -10.687 -16.488 1.00 85.44 73 TRP A C 1
ATOM 567 O O . TRP A 1 73 ? 11.564 -11.641 -16.786 1.00 85.44 73 TRP A O 1
ATOM 577 N N . VAL A 1 74 ? 9.638 -10.506 -17.004 1.00 81.19 74 VAL A N 1
ATOM 578 C CA . VAL A 1 74 ? 9.036 -11.343 -18.041 1.00 81.19 74 VAL A CA 1
ATOM 579 C C . VAL A 1 74 ? 8.701 -10.432 -19.217 1.00 81.19 74 VAL A C 1
ATOM 581 O O . VAL A 1 74 ? 8.105 -9.375 -19.024 1.00 81.19 74 VAL A O 1
ATOM 584 N N . GLY A 1 75 ? 9.103 -10.819 -20.429 1.00 87.75 75 GLY A N 1
ATOM 585 C CA . GLY A 1 75 ? 8.867 -10.023 -21.639 1.00 87.75 75 GLY A CA 1
ATOM 586 C C . GLY A 1 75 ? 9.835 -8.847 -21.760 1.00 87.75 75 GLY A C 1
ATOM 587 O O . GLY A 1 75 ? 10.850 -8.962 -22.443 1.00 87.75 75 GLY A O 1
ATOM 588 N N . SER A 1 76 ? 9.549 -7.736 -21.080 1.00 88.88 76 SER A N 1
ATOM 589 C CA . SER A 1 76 ? 10.451 -6.584 -20.983 1.00 88.88 76 SER A CA 1
ATOM 590 C C . SER A 1 76 ? 10.435 -5.959 -19.578 1.00 88.88 76 SER A C 1
ATOM 592 O O . SER A 1 76 ? 9.463 -6.141 -18.830 1.00 88.88 76 SER A O 1
ATOM 594 N N . PRO A 1 77 ? 11.492 -5.220 -19.181 1.00 86.44 77 PRO A N 1
ATOM 595 C CA . PRO A 1 77 ? 11.499 -4.477 -17.922 1.00 86.44 77 PRO A CA 1
ATOM 596 C C . PRO A 1 77 ? 10.354 -3.463 -17.821 1.00 86.44 77 PRO A C 1
ATOM 598 O O . PRO A 1 77 ? 9.795 -3.286 -16.740 1.00 86.44 77 PRO A O 1
ATOM 601 N N . GLU A 1 78 ? 9.973 -2.827 -18.935 1.00 87.94 78 GLU A N 1
ATOM 602 C CA . GLU A 1 78 ? 8.865 -1.870 -18.961 1.00 87.94 78 GLU A CA 1
ATOM 603 C C . GLU A 1 78 ? 7.516 -2.559 -18.747 1.00 87.94 78 GLU A C 1
ATOM 605 O O . GLU A 1 78 ? 6.707 -2.102 -17.940 1.00 87.94 78 GLU A O 1
ATOM 610 N N . GLU A 1 79 ? 7.287 -3.686 -19.426 1.00 88.12 79 GLU A N 1
ATOM 611 C CA . GLU A 1 79 ? 6.043 -4.445 -19.312 1.00 88.12 79 GLU A CA 1
ATOM 612 C C . GLU A 1 79 ? 5.885 -5.036 -17.905 1.00 88.12 79 GLU A C 1
ATOM 614 O O . GLU A 1 79 ? 4.823 -4.929 -17.289 1.00 88.12 79 GLU A O 1
ATOM 619 N N . THR A 1 80 ? 6.968 -5.583 -17.345 1.00 88.81 80 THR A N 1
ATOM 620 C CA . THR A 1 80 ? 6.985 -6.080 -15.962 1.00 88.81 80 THR A CA 1
ATOM 621 C C . THR A 1 80 ? 6.682 -4.959 -14.967 1.00 88.81 80 THR A C 1
ATOM 623 O O . THR A 1 80 ? 5.899 -5.162 -14.038 1.00 88.81 80 THR A O 1
ATOM 626 N N . LEU A 1 81 ? 7.261 -3.765 -15.157 1.00 88.06 81 LEU A N 1
ATOM 627 C CA . LEU A 1 81 ? 7.001 -2.620 -14.284 1.00 88.06 81 LEU A CA 1
ATOM 628 C C . LEU A 1 81 ? 5.537 -2.168 -14.365 1.00 88.06 81 LEU A C 1
ATOM 630 O O . LEU A 1 81 ? 4.933 -1.859 -13.334 1.00 88.06 81 LEU A O 1
ATOM 634 N N . TRP A 1 82 ? 4.949 -2.183 -15.562 1.00 90.69 82 TRP A N 1
ATOM 635 C CA . TRP A 1 82 ? 3.543 -1.846 -15.761 1.00 90.69 82 TRP A CA 1
ATOM 636 C C . TRP A 1 82 ? 2.612 -2.852 -15.072 1.00 90.69 82 TRP A C 1
ATOM 638 O O . TRP A 1 82 ? 1.724 -2.449 -14.318 1.00 90.69 82 TRP A O 1
ATOM 648 N N . TRP A 1 83 ? 2.849 -4.159 -15.250 1.00 90.31 83 TRP A N 1
ATOM 649 C CA . TRP A 1 83 ? 2.077 -5.214 -14.580 1.00 90.31 83 TRP A CA 1
ATOM 650 C C . TRP A 1 83 ? 2.217 -5.162 -13.062 1.00 90.31 83 TRP A C 1
ATOM 652 O O . TRP A 1 83 ? 1.231 -5.348 -12.347 1.00 90.31 83 TRP A O 1
ATOM 662 N N . LEU A 1 84 ? 3.415 -4.855 -12.561 1.00 88.56 84 LEU A N 1
ATOM 663 C CA . LEU A 1 84 ? 3.644 -4.620 -11.140 1.00 88.56 84 LEU A CA 1
ATOM 664 C C . LEU A 1 84 ? 2.807 -3.430 -10.642 1.00 88.56 84 LEU A C 1
ATOM 666 O O . LEU A 1 84 ? 2.156 -3.529 -9.602 1.00 88.56 84 LEU A O 1
ATOM 670 N N . GLY A 1 85 ? 2.780 -2.330 -11.402 1.00 89.38 85 GLY A N 1
ATOM 671 C CA . GLY A 1 85 ? 1.918 -1.172 -11.159 1.00 89.38 85 GLY A CA 1
ATOM 672 C C . GLY A 1 85 ? 0.440 -1.551 -11.049 1.00 89.38 85 GLY A C 1
ATOM 673 O O . GLY A 1 85 ? -0.203 -1.267 -10.035 1.00 89.38 85 GLY A O 1
ATOM 674 N N . ALA A 1 86 ? -0.073 -2.271 -12.047 1.00 92.12 86 ALA A N 1
ATOM 675 C CA . ALA A 1 86 ? -1.456 -2.738 -12.086 1.00 92.12 86 ALA A CA 1
ATOM 676 C C . ALA A 1 86 ? -1.796 -3.659 -10.900 1.00 92.12 86 ALA A C 1
ATOM 678 O O . ALA A 1 86 ? -2.828 -3.478 -10.249 1.00 92.12 86 ALA A O 1
ATOM 679 N N . ALA A 1 87 ? -0.909 -4.601 -10.564 1.00 89.69 87 ALA A N 1
ATOM 680 C CA . ALA A 1 87 ? -1.081 -5.493 -9.421 1.00 89.69 87 ALA A CA 1
ATOM 681 C C . ALA A 1 87 ? -1.177 -4.718 -8.098 1.00 89.69 87 ALA A C 1
ATOM 683 O O . ALA A 1 87 ? -2.013 -5.046 -7.253 1.00 89.69 87 ALA A O 1
ATOM 684 N N . MET A 1 88 ? -0.385 -3.653 -7.927 1.00 90.62 88 MET A N 1
ATOM 685 C CA . MET A 1 88 ? -0.475 -2.817 -6.728 1.00 90.62 88 MET A CA 1
ATOM 686 C C . MET A 1 88 ? -1.758 -1.993 -6.670 1.00 90.62 88 MET A C 1
ATOM 688 O O . MET A 1 88 ? -2.334 -1.865 -5.592 1.00 90.62 88 MET A O 1
ATOM 692 N N . VAL A 1 89 ? -2.261 -1.487 -7.799 1.00 90.88 89 VAL A N 1
ATOM 693 C CA . VAL A 1 89 ? -3.565 -0.804 -7.833 1.00 90.88 89 VAL A CA 1
ATOM 694 C C . VAL A 1 89 ? -4.682 -1.755 -7.401 1.00 90.88 89 VAL A C 1
ATOM 696 O O . VAL A 1 89 ? -5.488 -1.410 -6.535 1.00 90.88 89 VAL A O 1
ATOM 699 N N . VAL A 1 90 ? -4.700 -2.978 -7.940 1.00 90.81 90 VAL A N 1
ATOM 700 C CA . VAL A 1 90 ? -5.687 -4.004 -7.569 1.00 90.81 90 VAL A CA 1
ATOM 701 C C . VAL A 1 90 ? -5.580 -4.359 -6.086 1.00 90.81 90 VAL A C 1
ATOM 703 O O . VAL A 1 90 ? -6.594 -4.393 -5.387 1.00 90.81 90 VAL A O 1
ATOM 706 N N . ALA A 1 91 ? -4.363 -4.571 -5.579 1.00 86.56 91 ALA A N 1
ATOM 707 C CA . ALA A 1 91 ? -4.133 -4.852 -4.166 1.00 86.56 91 ALA A CA 1
ATOM 708 C C . ALA A 1 91 ? -4.563 -3.682 -3.265 1.00 86.56 91 ALA A C 1
ATOM 710 O O . ALA A 1 91 ? -5.207 -3.907 -2.242 1.00 86.56 91 ALA A O 1
ATOM 711 N N . GLY A 1 92 ? -4.291 -2.437 -3.661 1.00 88.56 92 GLY A N 1
ATOM 712 C CA . GLY A 1 92 ? -4.724 -1.242 -2.941 1.00 88.56 92 GLY A CA 1
ATOM 713 C C . GLY A 1 92 ? -6.247 -1.149 -2.832 1.00 88.56 92 GLY A C 1
ATOM 714 O O . GLY A 1 92 ? -6.776 -0.980 -1.733 1.00 88.56 92 GLY A O 1
ATOM 715 N N . ILE A 1 93 ? -6.967 -1.373 -3.935 1.00 90.44 93 ILE A N 1
ATOM 716 C CA . ILE A 1 93 ? -8.440 -1.427 -3.949 1.00 90.44 93 ILE A CA 1
ATOM 717 C C . ILE A 1 93 ? -8.954 -2.568 -3.057 1.00 90.44 93 ILE A C 1
ATOM 719 O O . ILE A 1 93 ? -9.887 -2.374 -2.271 1.00 90.44 93 ILE A O 1
ATOM 723 N N . ALA A 1 94 ? -8.325 -3.745 -3.124 1.00 87.75 94 ALA A N 1
ATOM 724 C CA . ALA A 1 94 ? -8.679 -4.882 -2.280 1.00 87.75 94 ALA A CA 1
ATOM 725 C C . ALA A 1 94 ? -8.499 -4.561 -0.784 1.00 87.75 94 ALA A C 1
ATOM 727 O O . ALA A 1 94 ? -9.407 -4.819 0.006 1.00 87.75 94 ALA A O 1
ATOM 728 N N . ILE A 1 95 ? -7.396 -3.915 -0.392 1.00 85.50 95 ILE A N 1
ATOM 729 C CA . ILE A 1 95 ? -7.160 -3.451 0.986 1.00 85.50 95 ILE A CA 1
ATOM 730 C C . ILE A 1 95 ? -8.253 -2.460 1.414 1.00 85.50 95 ILE A C 1
ATOM 732 O O . ILE A 1 95 ? -8.830 -2.604 2.495 1.00 85.50 95 ILE A O 1
ATOM 736 N N . MET A 1 96 ? -8.596 -1.485 0.564 1.00 87.19 96 MET A N 1
ATOM 737 C CA . MET A 1 96 ? -9.629 -0.484 0.868 1.00 87.19 96 MET A CA 1
ATOM 738 C C . MET A 1 96 ? -11.009 -1.109 1.085 1.00 87.19 96 MET A C 1
ATOM 740 O O . MET A 1 96 ? -11.738 -0.666 1.979 1.00 87.19 96 MET A O 1
ATOM 744 N N . SER A 1 97 ? -11.344 -2.161 0.330 1.00 86.62 97 SER A N 1
ATOM 745 C CA . SER A 1 97 ? -12.632 -2.865 0.427 1.00 86.62 97 SER A CA 1
ATOM 746 C C . SER A 1 97 ? -12.890 -3.486 1.807 1.00 86.62 97 SER A C 1
ATOM 748 O O . SER A 1 97 ? -14.040 -3.663 2.202 1.00 86.62 97 SER A O 1
ATOM 750 N N . GLY A 1 98 ? -11.836 -3.785 2.576 1.00 76.75 98 GLY A N 1
ATOM 751 C CA . GLY A 1 98 ? -11.957 -4.435 3.883 1.00 76.75 98 GLY A CA 1
ATOM 752 C C . GLY A 1 98 ? -12.186 -5.942 3.832 1.00 76.75 98 GLY A C 1
ATOM 753 O O . GLY A 1 98 ? -12.400 -6.572 4.866 1.00 76.75 98 GLY A O 1
ATOM 754 N N . ILE A 1 99 ? -12.129 -6.535 2.644 1.00 74.06 99 ILE A N 1
ATOM 755 C CA . ILE A 1 99 ? -12.218 -7.976 2.442 1.00 74.06 99 ILE A CA 1
ATOM 756 C C . ILE A 1 99 ? -10.900 -8.595 2.935 1.00 74.06 99 ILE A C 1
ATOM 758 O O . ILE A 1 99 ? -9.824 -8.245 2.462 1.00 74.06 99 ILE A O 1
ATOM 762 N N . TRP A 1 100 ? -10.979 -9.496 3.924 1.00 71.50 100 TRP A N 1
ATOM 763 C CA . TRP A 1 100 ? -9.827 -10.235 4.470 1.00 71.50 100 TRP A CA 1
ATOM 764 C C . TRP A 1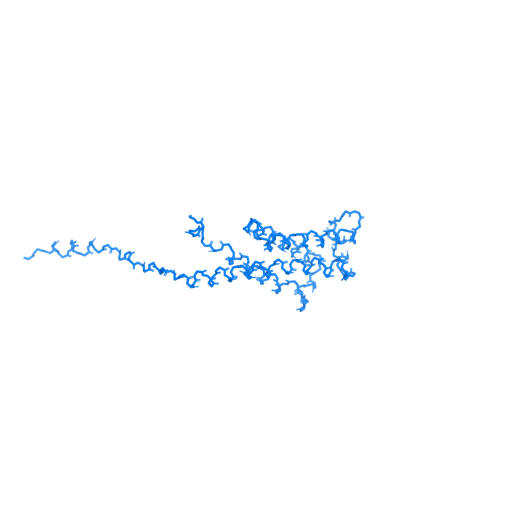 100 ? -8.698 -9.327 4.989 1.00 71.50 100 TRP A C 1
ATOM 766 O O . TRP A 1 100 ? -7.521 -9.587 4.758 1.00 71.50 100 TRP A O 1
ATOM 776 N N . GLU A 1 101 ? -9.056 -8.277 5.735 1.00 71.19 101 GLU A N 1
ATOM 777 C CA . GLU A 1 101 ? -8.159 -7.190 6.176 1.00 71.19 101 GLU A CA 1
ATOM 778 C C . GLU A 1 101 ? -6.777 -7.639 6.668 1.00 71.19 101 GLU A C 1
ATOM 780 O O . GLU A 1 101 ? -5.776 -7.014 6.340 1.00 71.1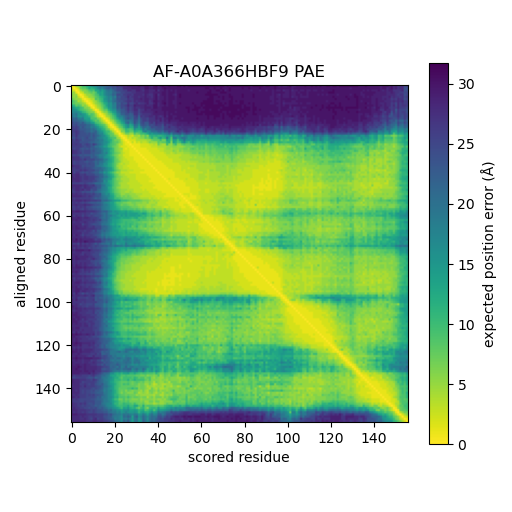9 101 GLU A O 1
ATOM 785 N N . ARG A 1 102 ? -6.703 -8.724 7.448 1.00 70.69 102 ARG A N 1
ATOM 786 C CA . ARG A 1 102 ? -5.430 -9.241 7.970 1.00 70.69 102 ARG A CA 1
ATOM 787 C C . ARG A 1 102 ? -4.580 -9.924 6.908 1.00 70.69 102 ARG A C 1
ATOM 789 O O . ARG A 1 102 ? -3.369 -9.753 6.924 1.00 70.69 102 ARG A O 1
ATOM 796 N N . ALA A 1 103 ? -5.196 -10.676 5.999 1.00 72.50 103 ALA A N 1
ATOM 797 C CA . ALA A 1 103 ? -4.479 -11.274 4.879 1.00 72.50 103 ALA A CA 1
ATOM 798 C C . ALA A 1 103 ? -4.006 -10.181 3.913 1.00 72.50 103 ALA A C 1
ATOM 800 O O . ALA A 1 103 ? -2.852 -10.192 3.504 1.00 72.50 103 ALA A O 1
ATOM 801 N N . ALA A 1 104 ? -4.855 -9.188 3.635 1.00 73.19 104 ALA A N 1
ATOM 802 C CA . ALA A 1 104 ? -4.503 -8.041 2.807 1.00 73.19 104 ALA A CA 1
ATOM 803 C C . ALA A 1 104 ? -3.359 -7.219 3.430 1.00 73.19 104 ALA A C 1
ATOM 805 O O . ALA A 1 104 ? -2.393 -6.890 2.745 1.00 73.19 104 ALA A O 1
ATOM 806 N N . ALA A 1 105 ? -3.410 -6.967 4.744 1.00 73.56 105 ALA A N 1
ATOM 807 C CA . ALA A 1 105 ? -2.321 -6.326 5.477 1.00 73.56 105 ALA A CA 1
ATOM 808 C C . ALA A 1 105 ? -1.041 -7.176 5.459 1.00 73.56 105 ALA A C 1
ATOM 810 O O . ALA A 1 105 ? 0.024 -6.631 5.206 1.00 73.56 105 ALA A O 1
ATOM 811 N N . LEU A 1 106 ? -1.128 -8.498 5.663 1.00 78.81 106 LEU A N 1
ATOM 812 C CA . LEU A 1 106 ? 0.033 -9.395 5.606 1.00 78.81 106 LEU A CA 1
ATOM 813 C C . LEU A 1 106 ? 0.713 -9.361 4.242 1.00 78.81 106 LEU A C 1
ATOM 815 O O . LEU A 1 106 ? 1.917 -9.153 4.158 1.00 78.81 106 LEU A O 1
ATOM 819 N N . VAL A 1 107 ? -0.067 -9.572 3.182 1.00 78.06 107 VAL A N 1
ATOM 820 C CA . VAL A 1 107 ? 0.424 -9.589 1.803 1.00 78.06 107 VAL A CA 1
ATOM 821 C C . VAL A 1 107 ? 1.037 -8.238 1.463 1.00 78.06 107 VAL A C 1
ATOM 823 O O . VAL A 1 107 ? 2.133 -8.199 0.917 1.00 78.06 107 VAL A O 1
ATOM 826 N N . SER A 1 108 ? 0.390 -7.142 1.866 1.00 77.31 108 SER A N 1
ATOM 827 C CA . SER A 1 108 ? 0.936 -5.796 1.710 1.00 77.31 108 SER A CA 1
ATOM 828 C C . SER A 1 108 ? 2.279 -5.637 2.427 1.00 77.31 108 SER A C 1
ATOM 830 O O . SER A 1 108 ? 3.236 -5.144 1.841 1.00 77.31 108 SER A O 1
ATOM 832 N N . THR A 1 109 ? 2.370 -6.044 3.694 1.00 80.50 109 THR A N 1
ATOM 833 C CA . THR A 1 109 ? 3.603 -5.956 4.487 1.00 80.50 109 THR A CA 1
ATOM 834 C C . THR A 1 109 ? 4.726 -6.789 3.867 1.00 80.50 109 THR A C 1
ATOM 836 O O . THR A 1 109 ? 5.844 -6.300 3.729 1.00 80.50 109 THR A O 1
ATOM 839 N N . LEU A 1 110 ? 4.434 -8.024 3.452 1.00 82.50 110 LEU A N 1
ATOM 840 C CA . LEU A 1 110 ? 5.409 -8.904 2.810 1.00 82.50 110 LEU A CA 1
ATOM 841 C C . LEU A 1 110 ? 5.872 -8.349 1.463 1.00 82.50 110 LEU A C 1
ATOM 843 O O . LEU A 1 110 ? 7.065 -8.352 1.183 1.00 82.50 110 LEU A O 1
ATOM 847 N N . ALA A 1 111 ? 4.952 -7.836 0.649 1.00 79.50 111 ALA A N 1
ATOM 848 C CA . ALA A 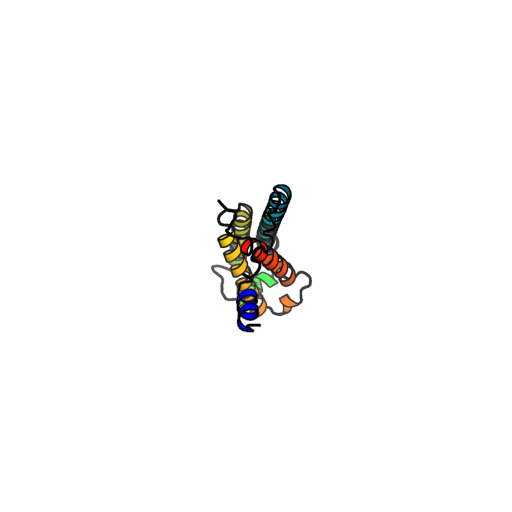1 111 ? 5.285 -7.251 -0.640 1.00 79.50 111 ALA A CA 1
ATOM 849 C C . ALA A 1 111 ? 6.163 -6.000 -0.495 1.00 79.50 111 ALA A C 1
ATOM 851 O O . ALA A 1 111 ? 7.160 -5.887 -1.201 1.00 79.50 111 ALA A O 1
ATOM 852 N N . VAL A 1 112 ? 5.854 -5.107 0.456 1.00 82.62 112 VAL A N 1
ATOM 853 C CA . VAL A 1 112 ? 6.708 -3.947 0.768 1.00 82.62 112 VAL A CA 1
ATOM 854 C C . VAL A 1 112 ? 8.102 -4.404 1.201 1.00 82.62 112 VAL A C 1
ATOM 856 O O . VAL A 1 112 ? 9.086 -3.897 0.677 1.00 82.62 112 VAL A O 1
ATOM 859 N N . LEU A 1 113 ? 8.213 -5.408 2.079 1.00 82.31 113 LEU A N 1
ATOM 860 C CA . LEU A 1 113 ? 9.513 -5.943 2.503 1.00 82.31 113 LEU A CA 1
ATOM 861 C C . LEU A 1 113 ? 10.319 -6.526 1.337 1.00 82.31 113 LEU A C 1
ATOM 863 O O . LEU A 1 113 ? 11.507 -6.236 1.212 1.00 82.31 113 LEU A O 1
ATOM 867 N N . VAL A 1 114 ? 9.684 -7.324 0.475 1.00 81.75 114 VAL A N 1
ATOM 868 C CA . VAL A 1 114 ? 10.338 -7.910 -0.704 1.00 81.75 114 VAL A CA 1
ATOM 869 C C . VAL A 1 114 ? 10.827 -6.813 -1.648 1.00 81.75 114 VAL A C 1
ATOM 871 O O . VAL A 1 114 ? 11.984 -6.840 -2.064 1.00 81.75 114 VAL A O 1
ATOM 874 N N . LEU A 1 115 ? 9.980 -5.824 -1.946 1.00 76.00 115 LEU A N 1
ATOM 875 C CA . LEU A 1 115 ? 10.352 -4.695 -2.797 1.00 76.00 115 LEU A CA 1
ATOM 876 C C . LEU A 1 115 ? 11.477 -3.865 -2.170 1.00 76.00 115 LEU A C 1
ATOM 878 O O . LEU A 1 115 ? 12.405 -3.483 -2.875 1.00 76.00 115 LEU A O 1
ATOM 882 N N . MET A 1 116 ? 11.446 -3.641 -0.856 1.00 80.12 116 MET A N 1
ATOM 883 C CA . MET A 1 116 ? 12.483 -2.902 -0.137 1.00 80.12 116 MET A CA 1
ATOM 884 C C . MET A 1 116 ? 13.840 -3.612 -0.221 1.00 80.12 116 MET A C 1
ATOM 886 O O . MET A 1 116 ? 14.838 -2.982 -0.563 1.00 80.12 116 MET A O 1
ATOM 890 N N . VAL A 1 117 ? 13.881 -4.927 0.023 1.00 80.38 117 VAL A N 1
ATOM 891 C CA . VAL A 1 117 ? 15.108 -5.732 -0.112 1.00 80.38 117 VAL A CA 1
ATOM 892 C C . VAL A 1 117 ? 15.627 -5.697 -1.550 1.00 80.38 117 VAL A C 1
ATOM 894 O O . VAL A 1 117 ? 16.828 -5.532 -1.760 1.00 80.38 117 VAL A O 1
ATOM 897 N N . LEU A 1 118 ? 14.736 -5.799 -2.540 1.00 75.81 118 LEU A N 1
ATOM 898 C CA . LEU A 1 118 ? 15.116 -5.775 -3.950 1.00 75.81 118 LEU A CA 1
ATOM 899 C C . LEU A 1 118 ? 15.691 -4.416 -4.372 1.00 75.81 118 LEU A C 1
ATOM 901 O O . LEU A 1 118 ? 16.707 -4.361 -5.064 1.00 75.81 118 LEU A O 1
ATOM 905 N N . VAL A 1 119 ? 15.072 -3.317 -3.937 1.00 75.62 119 VAL A N 1
ATOM 906 C CA . VAL A 1 119 ? 15.534 -1.956 -4.239 1.00 75.62 119 VAL A CA 1
ATOM 907 C C . VAL A 1 119 ? 16.880 -1.685 -3.572 1.00 75.62 119 VAL A C 1
ATOM 909 O O . VAL A 1 119 ? 17.813 -1.280 -4.258 1.00 75.62 119 VAL A O 1
ATOM 912 N N . ILE A 1 120 ? 17.025 -1.984 -2.276 1.00 77.44 120 ILE A N 1
ATOM 913 C CA . ILE A 1 120 ? 18.290 -1.789 -1.548 1.00 77.44 120 ILE A CA 1
ATOM 914 C C . ILE A 1 120 ? 19.413 -2.638 -2.156 1.00 77.44 120 ILE A C 1
ATOM 916 O O . ILE A 1 120 ? 20.537 -2.161 -2.299 1.00 77.44 120 ILE A O 1
ATOM 920 N N . GLY A 1 121 ? 19.115 -3.884 -2.534 1.00 74.75 121 GLY A N 1
ATOM 921 C CA . GLY A 1 121 ? 20.098 -4.795 -3.118 1.00 74.75 121 GLY A CA 1
ATOM 922 C C . GLY A 1 121 ? 20.544 -4.418 -4.533 1.00 74.75 121 GLY A C 1
ATOM 923 O O . GLY A 1 121 ? 21.637 -4.800 -4.939 1.00 74.75 121 GLY A O 1
ATOM 924 N N . THR A 1 122 ? 19.725 -3.680 -5.288 1.00 69.75 122 THR A N 1
ATOM 925 C CA . THR A 1 122 ? 20.021 -3.328 -6.690 1.00 69.75 122 THR A CA 1
ATOM 926 C C . THR A 1 122 ? 20.487 -1.885 -6.874 1.00 69.75 122 THR A C 1
ATOM 928 O O . THR A 1 122 ? 21.263 -1.627 -7.795 1.00 69.75 122 THR A O 1
ATOM 931 N N . ASN A 1 123 ? 20.018 -0.951 -6.038 1.00 72.25 123 ASN A N 1
ATOM 932 C CA . ASN A 1 123 ? 20.298 0.488 -6.124 1.00 72.25 123 ASN A CA 1
ATOM 933 C C . ASN A 1 123 ? 20.313 1.116 -4.710 1.00 72.25 123 ASN A C 1
ATOM 935 O O . ASN A 1 123 ? 19.318 1.708 -4.277 1.00 72.25 123 ASN A O 1
ATOM 939 N N . PRO A 1 124 ? 21.423 0.987 -3.959 1.00 71.38 124 PRO A N 1
ATOM 940 C CA . PRO A 1 124 ? 21.523 1.460 -2.576 1.00 71.38 124 PRO A CA 1
ATOM 941 C C . PRO A 1 124 ? 21.397 2.985 -2.442 1.00 71.38 124 PRO A C 1
ATOM 943 O O . PRO A 1 124 ? 20.977 3.470 -1.395 1.00 71.38 124 PRO A O 1
ATOM 946 N N . GLU A 1 125 ? 21.675 3.759 -3.492 1.00 72.12 125 GLU A N 1
ATOM 947 C CA . GLU A 1 125 ? 21.436 5.206 -3.521 1.00 72.12 125 GLU A CA 1
ATOM 948 C C . GLU A 1 125 ? 19.966 5.593 -3.273 1.00 72.12 125 GLU A C 1
ATOM 950 O O . GLU A 1 125 ? 19.698 6.680 -2.760 1.00 72.12 125 GLU A O 1
ATOM 955 N N . ALA A 1 126 ? 19.014 4.688 -3.536 1.00 68.50 126 ALA A N 1
ATOM 956 C CA . ALA A 1 126 ? 17.593 4.908 -3.270 1.00 68.50 126 ALA A CA 1
ATOM 957 C C . ALA A 1 126 ? 17.262 5.041 -1.767 1.00 68.50 126 ALA A C 1
ATOM 959 O O . ALA A 1 126 ? 16.200 5.559 -1.423 1.00 68.50 126 ALA A O 1
ATOM 960 N N . LEU A 1 127 ? 18.159 4.613 -0.864 1.00 65.25 127 LEU A N 1
ATOM 961 C CA . LEU A 1 127 ? 18.009 4.798 0.588 1.00 65.25 127 LEU A CA 1
ATOM 962 C C . LEU A 1 127 ? 18.099 6.272 1.006 1.00 65.25 127 LEU A C 1
ATOM 964 O O . LEU A 1 127 ? 17.540 6.647 2.033 1.00 65.25 127 LEU A O 1
ATOM 968 N N . HIS A 1 128 ? 18.833 7.091 0.249 1.00 69.06 128 HIS A N 1
ATOM 969 C CA . HIS A 1 128 ? 19.103 8.489 0.597 1.00 69.06 128 HIS A CA 1
ATOM 970 C C . HIS A 1 128 ? 18.172 9.469 -0.124 1.00 69.06 128 HIS A C 1
ATOM 972 O O . HIS A 1 128 ? 18.293 10.678 0.072 1.00 69.06 128 HIS A O 1
ATOM 978 N N . ASP A 1 129 ? 17.254 8.968 -0.954 1.00 69.44 129 ASP A N 1
ATOM 979 C CA . ASP A 1 129 ? 16.289 9.815 -1.641 1.00 69.44 129 ASP A CA 1
ATOM 980 C C . ASP A 1 129 ? 15.304 10.405 -0.610 1.00 69.44 129 ASP A C 1
ATOM 982 O O . ASP A 1 129 ? 14.602 9.647 0.070 1.00 69.44 129 ASP A O 1
ATOM 986 N N . PRO A 1 130 ? 15.225 11.742 -0.458 1.00 57.91 130 PRO A N 1
ATOM 987 C CA . PRO A 1 130 ? 14.292 12.384 0.469 1.00 57.91 130 PRO A CA 1
ATOM 988 C C . PRO A 1 130 ? 12.819 12.123 0.118 1.00 57.91 130 PRO A C 1
ATOM 990 O O . PRO A 1 130 ? 11.961 12.228 0.993 1.00 57.91 130 PRO A O 1
ATOM 993 N N . PHE A 1 131 ? 12.524 11.753 -1.132 1.00 57.50 131 PHE A N 1
ATOM 994 C CA . PHE A 1 131 ? 11.207 11.286 -1.580 1.00 57.50 131 PHE A CA 1
ATOM 995 C C . PHE A 1 131 ? 11.147 9.754 -1.724 1.00 57.50 131 PHE A C 1
ATOM 997 O O . PHE A 1 131 ? 10.213 9.204 -2.312 1.00 57.50 131 PHE A O 1
ATOM 1004 N N . GLY A 1 132 ? 12.150 9.059 -1.185 1.00 65.12 132 GLY A N 1
ATOM 1005 C CA . GLY A 1 132 ? 12.314 7.616 -1.244 1.00 65.12 132 GLY A CA 1
ATOM 1006 C C . GLY A 1 132 ? 11.282 6.835 -0.432 1.00 65.12 132 GLY A C 1
ATOM 1007 O O . GLY A 1 132 ? 10.463 7.366 0.321 1.00 65.12 132 GLY A O 1
ATOM 1008 N N . GLY A 1 133 ? 11.318 5.512 -0.590 1.00 70.38 133 GLY A N 1
ATOM 1009 C CA . GLY A 1 133 ? 10.281 4.629 -0.056 1.00 70.38 133 GLY A CA 1
ATOM 1010 C C . GLY A 1 133 ? 10.289 4.408 1.459 1.00 70.38 133 GLY A C 1
ATOM 1011 O O . GLY A 1 133 ? 9.280 4.012 2.025 1.00 70.38 133 GLY A O 1
ATOM 1012 N N . LEU A 1 134 ? 11.379 4.714 2.157 1.00 73.50 134 LEU A N 1
ATOM 1013 C CA . LEU A 1 134 ? 11.540 4.275 3.547 1.00 73.50 134 LEU A CA 1
ATOM 1014 C C . LEU A 1 134 ? 10.562 4.940 4.520 1.00 73.50 134 LEU A C 1
ATOM 1016 O O . LEU A 1 134 ? 9.987 4.272 5.379 1.00 73.50 134 LEU A O 1
ATOM 1020 N N . VAL A 1 135 ? 10.351 6.253 4.388 1.00 72.56 135 VAL A N 1
ATOM 1021 C CA . VAL A 1 135 ? 9.447 6.99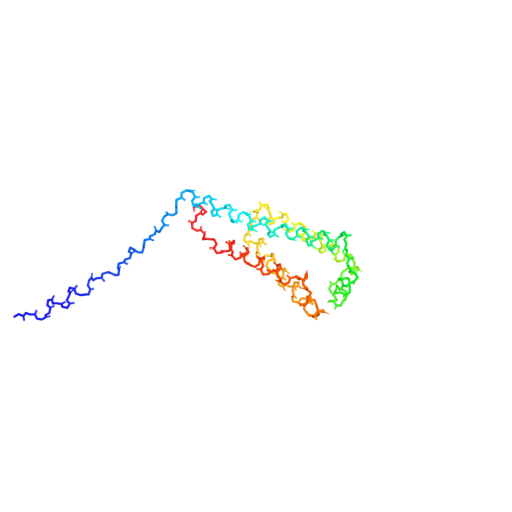1 5.286 1.00 72.56 135 VAL A CA 1
ATOM 1022 C C . VAL A 1 135 ? 7.997 6.559 5.060 1.00 72.56 135 VAL A C 1
ATOM 1024 O O . VAL A 1 135 ? 7.267 6.337 6.026 1.00 72.56 135 VAL A O 1
ATOM 1027 N N . LYS A 1 136 ? 7.584 6.362 3.798 1.00 75.12 136 LYS A N 1
ATOM 1028 C CA . LYS A 1 136 ? 6.242 5.848 3.484 1.00 75.12 136 LYS A CA 1
ATOM 1029 C C . LYS A 1 136 ? 6.060 4.413 3.987 1.00 75.12 136 LYS A C 1
ATOM 1031 O O . LYS A 1 136 ? 5.027 4.117 4.587 1.00 75.12 136 LYS A O 1
ATOM 1036 N N . ASP A 1 137 ? 7.070 3.559 3.843 1.00 80.12 137 ASP A N 1
ATOM 1037 C CA . ASP A 1 137 ? 7.018 2.170 4.298 1.00 80.12 137 ASP A CA 1
ATOM 1038 C C . ASP A 1 137 ? 6.886 2.097 5.829 1.00 80.12 137 ASP A C 1
ATOM 1040 O O . ASP A 1 137 ? 6.061 1.340 6.340 1.00 80.12 137 ASP A O 1
ATOM 1044 N N . ALA A 1 138 ? 7.583 2.961 6.579 1.00 76.75 138 ALA A N 1
ATOM 1045 C CA . ALA A 1 138 ? 7.429 3.085 8.034 1.00 76.75 138 ALA A CA 1
ATOM 1046 C C . ALA A 1 138 ? 5.987 3.438 8.460 1.00 76.75 138 ALA A C 1
ATOM 1048 O O . ALA A 1 138 ? 5.441 2.857 9.411 1.00 76.75 138 ALA A O 1
ATOM 1049 N N . CYS A 1 139 ? 5.326 4.346 7.733 1.00 78.44 139 CYS A N 1
ATOM 1050 C CA . CYS A 1 139 ? 3.914 4.663 7.955 1.00 78.44 139 CYS A CA 1
ATOM 1051 C C . CYS A 1 139 ? 3.006 3.457 7.666 1.00 78.44 139 CYS A C 1
ATOM 1053 O O . CYS A 1 139 ? 2.076 3.189 8.435 1.00 78.44 139 CYS A O 1
ATOM 1055 N N . LEU A 1 140 ? 3.291 2.701 6.599 1.00 78.62 140 LEU A N 1
ATOM 1056 C CA . LEU A 1 140 ? 2.550 1.488 6.249 1.00 78.62 140 LEU A CA 1
ATOM 1057 C C . LEU A 1 140 ? 2.706 0.400 7.316 1.00 78.62 140 LEU A C 1
ATOM 1059 O O . LEU A 1 140 ? 1.704 -0.203 7.699 1.00 78.62 140 LEU A O 1
ATOM 1063 N N . PHE A 1 141 ? 3.911 0.192 7.857 1.00 80.06 141 PHE A N 1
ATOM 1064 C CA . PHE A 1 141 ? 4.137 -0.754 8.954 1.00 80.06 141 PHE A CA 1
ATOM 1065 C C . PHE A 1 141 ? 3.349 -0.370 10.208 1.00 80.06 141 PHE A C 1
ATOM 1067 O O . PHE A 1 141 ? 2.730 -1.235 10.824 1.00 80.06 141 PHE A O 1
ATOM 1074 N N . THR A 1 142 ? 3.297 0.920 10.550 1.00 79.62 142 THR A N 1
ATOM 1075 C CA . THR A 1 142 ? 2.528 1.408 11.708 1.00 79.62 142 THR A CA 1
ATOM 1076 C C . THR A 1 142 ? 1.028 1.179 11.514 1.00 79.62 142 THR A C 1
ATOM 1078 O O . THR A 1 142 ? 0.347 0.662 12.402 1.00 79.62 142 THR A O 1
ATOM 1081 N N . CYS A 1 143 ? 0.505 1.499 10.327 1.00 78.38 143 CYS A N 1
ATOM 1082 C CA . CYS A 1 143 ? -0.901 1.272 9.995 1.00 78.38 143 CYS A CA 1
ATOM 1083 C C . CYS A 1 143 ? -1.243 -0.227 9.973 1.00 78.38 143 CYS A C 1
ATOM 1085 O O . CYS A 1 143 ? -2.294 -0.628 10.474 1.00 78.38 143 CYS A O 1
ATOM 1087 N N . ALA A 1 144 ? -0.350 -1.068 9.442 1.00 75.00 144 ALA A N 1
ATOM 1088 C CA . ALA A 1 144 ? -0.522 -2.516 9.437 1.00 75.00 144 ALA A CA 1
ATOM 1089 C C . ALA A 1 144 ? -0.509 -3.076 10.865 1.00 75.00 144 ALA A C 1
ATOM 1091 O O . ALA A 1 144 ? -1.390 -3.858 11.222 1.00 75.00 144 ALA A O 1
ATOM 1092 N N . ALA A 1 145 ? 0.418 -2.631 11.713 1.00 77.75 145 ALA A N 1
ATOM 1093 C CA . ALA A 1 145 ? 0.491 -3.047 13.107 1.00 77.75 145 ALA A CA 1
ATOM 1094 C C . ALA A 1 145 ? -0.789 -2.684 13.882 1.00 77.75 145 ALA A C 1
ATOM 1096 O O . ALA A 1 145 ? -1.302 -3.506 14.638 1.00 77.75 145 ALA A O 1
ATOM 1097 N N . LEU A 1 146 ? -1.382 -1.515 13.609 1.00 78.75 146 LEU A N 1
ATOM 1098 C CA . LEU A 1 146 ? -2.670 -1.099 14.178 1.00 78.75 146 LEU A CA 1
ATOM 1099 C C . LEU A 1 146 ? -3.827 -2.025 13.753 1.00 78.75 146 LEU A C 1
ATOM 1101 O O . LEU A 1 146 ? -4.697 -2.347 14.563 1.00 78.75 146 LEU A O 1
ATOM 1105 N N . VAL A 1 147 ? -3.823 -2.516 12.509 1.00 72.69 147 VAL A N 1
ATOM 1106 C CA . VAL A 1 147 ? -4.796 -3.516 12.028 1.00 72.69 147 VAL A CA 1
ATOM 1107 C C . VAL A 1 147 ? -4.572 -4.891 12.678 1.00 72.69 147 VAL A C 1
ATOM 1109 O O . VAL A 1 147 ? -5.538 -5.595 12.986 1.00 72.69 147 VAL A O 1
ATOM 1112 N N . TRP A 1 148 ? -3.315 -5.281 12.903 1.00 69.69 148 TRP A N 1
ATOM 1113 C CA . TRP A 1 148 ? -2.937 -6.579 13.469 1.00 69.69 148 TRP A CA 1
ATOM 1114 C C . TRP A 1 148 ? -3.179 -6.685 14.974 1.00 69.69 148 TRP A C 1
ATOM 1116 O O . TRP A 1 148 ? -3.772 -7.670 15.423 1.00 69.69 148 TRP A O 1
ATOM 1126 N N . TRP A 1 149 ? -2.766 -5.672 15.736 1.00 72.06 149 TRP A N 1
ATOM 1127 C CA . TRP A 1 149 ? -2.925 -5.617 17.190 1.00 72.06 149 TRP A CA 1
ATOM 1128 C C . TRP A 1 149 ? -4.357 -5.347 17.640 1.00 72.06 149 TRP A C 1
ATOM 1130 O O . TRP A 1 149 ? -4.647 -5.463 18.828 1.00 72.06 149 TRP A O 1
ATOM 1140 N N . TRP A 1 150 ? -5.274 -5.064 16.710 1.00 69.12 150 TRP A N 1
ATOM 1141 C CA . TRP A 1 150 ? -6.693 -4.987 17.023 1.00 69.12 150 TRP A CA 1
ATOM 1142 C C . TRP A 1 150 ? -7.190 -6.333 17.598 1.00 69.12 150 TRP A C 1
ATOM 1144 O O . TRP A 1 150 ? -7.175 -7.344 16.872 1.00 69.12 150 TRP A O 1
ATOM 1154 N N . PRO A 1 151 ? -7.627 -6.388 18.876 1.00 58.72 151 PRO A N 1
ATOM 1155 C CA . PRO A 1 151 ? -7.994 -7.636 19.537 1.00 58.72 151 PRO A CA 1
ATOM 1156 C C . PRO A 1 151 ? -9.093 -8.381 18.772 1.00 58.72 151 PRO A C 1
ATOM 1158 O O . PRO A 1 151 ? -10.066 -7.786 18.310 1.00 58.72 151 PRO A O 1
ATOM 1161 N N . LYS A 1 152 ? -8.968 -9.713 18.669 1.00 56.31 152 LYS A N 1
ATOM 1162 C CA . LYS A 1 152 ? -10.019 -10.589 18.103 1.00 56.31 152 LYS A CA 1
ATOM 1163 C C . LYS A 1 152 ? -11.327 -10.553 18.913 1.00 56.31 152 LYS A C 1
ATOM 1165 O O . LYS A 1 152 ? -12.357 -10.954 18.393 1.00 56.31 152 LYS A O 1
ATOM 1170 N N . ALA A 1 153 ? -11.280 -10.069 20.153 1.00 46.03 153 ALA A N 1
ATOM 1171 C CA . ALA A 1 153 ? -12.317 -10.255 21.164 1.00 46.03 153 ALA A CA 1
ATOM 1172 C C . ALA A 1 153 ? -13.605 -9.425 20.985 1.00 46.03 153 ALA A C 1
ATOM 1174 O O . ALA A 1 153 ? -14.495 -9.541 21.813 1.00 46.03 153 ALA A O 1
ATOM 1175 N N . LEU A 1 154 ? -13.733 -8.597 19.941 1.00 53.94 154 LEU A N 1
ATOM 1176 C CA . LEU A 1 154 ? -14.959 -7.816 19.690 1.00 53.94 154 LEU A CA 1
ATOM 1177 C C . LEU A 1 154 ? -15.478 -7.920 18.253 1.00 53.94 154 LEU A 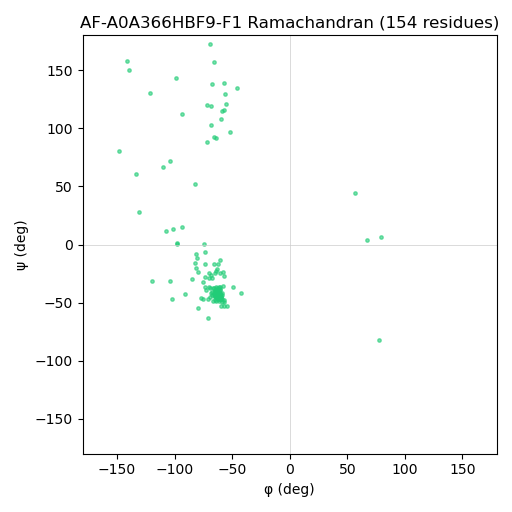C 1
ATOM 1179 O O . LEU A 1 154 ? -16.121 -7.014 17.725 1.00 53.94 154 LEU A O 1
ATOM 1183 N N . GLY A 1 155 ? -15.196 -9.046 17.606 1.00 48.88 155 GLY A N 1
ATOM 1184 C CA . GLY A 1 155 ? -15.806 -9.431 16.340 1.00 48.88 155 GLY A CA 1
ATOM 1185 C C . GLY A 1 155 ? -16.750 -10.612 16.526 1.00 48.88 155 GLY A C 1
ATOM 1186 O O . GLY A 1 155 ? -16.473 -11.656 15.947 1.00 48.88 155 GLY A O 1
ATOM 1187 N N . ARG A 1 156 ? -17.850 -10.383 17.262 1.00 42.03 156 ARG A N 1
ATOM 1188 C CA . ARG A 1 156 ? -18.901 -11.336 17.689 1.00 42.03 156 ARG A CA 1
ATOM 1189 C C . ARG A 1 156 ? -18.554 -12.215 18.883 1.00 42.03 156 ARG A C 1
ATOM 1191 O O . ARG A 1 156 ? -17.520 -12.910 18.834 1.00 42.03 156 ARG A O 1
#

Sequence (156 aa):
MNTNAIAATAMNAAPDTDAPTHHLTSGEWKALHRIKVAARLSIGLVWVWEGLMPKMLFPNATQFEMVRRSGWWVGSPEETLWWLGAAMVVAGIAIMSGIWERAAALVSTLAVLVLMVLVIGTNPEALHDPFGGLVKDACLFTCAALVWWWPKALGR

Radius of gyration: 24.81 Å; Cα contacts (8 Å, |Δi|>4): 123; chains: 1; bounding box: 41×32×94 Å

Organism: NCBI:txid748857

Mean predicted aligned error: 11.81 Å

pLDDT: mean 75.46, std 13.69, range [42.03, 92.12]

Foldseek 3Di:
DDPVVVVVVVPPPDPPPPPPPPPDDPVNVVVLVVLLLVLLLLLLVCLLCVLPPCQAPNDDPVQLQLQVQLVPDDPGSNVRSNVSSVVSNVLSVVSNVVVVVLVSLVVSLVVLVVVVCSCCVRPVVLVVPPPHDPVVNVSSVVSSVSNVPPDPVPPD

Solvent-accessible surface area (backbone atoms only — not comparable to full-atom values): 8833 Å² total; per-residue (Å²): 137,74,78,70,65,64,61,63,66,69,74,64,68,67,78,83,76,75,66,78,77,79,77,74,49,77,65,55,52,53,52,52,51,49,51,51,51,50,36,39,39,52,48,12,49,50,30,29,46,60,7,42,45,53,32,61,74,54,60,50,71,69,56,37,50,47,35,53,70,65,70,75,58,58,98,38,37,62,56,34,40,32,52,52,10,52,53,29,29,54,49,10,52,44,34,50,70,54,61,60,51,67,60,41,41,48,52,50,53,51,51,50,51,53,51,50,54,52,43,51,76,68,44,58,71,53,77,74,40,93,87,34,63,64,68,59,49,53,52,42,51,53,37,40,47,58,64,65,69,50,72,78,87,79,73,126

InterPro domains:
  IPR025695 DoxX-like family [PF13781] (45-141)